Protein AF-A0A929QJX7-F1 (afdb_monomer_lite)

Structure (mmCIF, N/CA/C/O backbone):
data_AF-A0A929QJX7-F1
#
_entry.id   AF-A0A929QJX7-F1
#
loop_
_atom_site.group_PDB
_atom_site.id
_atom_site.type_symbol
_atom_site.label_atom_id
_atom_site.label_alt_id
_atom_site.label_comp_id
_atom_site.label_asym_id
_atom_site.label_entity_id
_atom_site.label_seq_id
_atom_site.pdbx_PDB_ins_code
_atom_site.Cartn_x
_atom_site.Cartn_y
_atom_site.Cartn_z
_atom_site.occupancy
_atom_site.B_iso_or_equiv
_atom_site.auth_seq_id
_atom_site.auth_comp_id
_atom_site.auth_asym_id
_atom_site.auth_atom_id
_atom_site.pdbx_PDB_model_num
ATOM 1 N N . MET A 1 1 ? -21.145 -3.629 -13.506 1.00 61.34 1 MET A N 1
ATOM 2 C CA . MET A 1 1 ? -20.286 -4.745 -13.969 1.00 61.34 1 MET A CA 1
ATOM 3 C C . MET A 1 1 ? -21.058 -6.045 -14.142 1.00 61.34 1 MET A C 1
ATOM 5 O O . MET A 1 1 ? -21.056 -6.543 -15.252 1.00 61.34 1 MET A O 1
ATOM 9 N N . ALA A 1 2 ? -21.757 -6.564 -13.125 1.00 73.00 2 ALA A N 1
ATOM 10 C CA . ALA A 1 2 ? -22.481 -7.843 -13.232 1.00 73.00 2 ALA A CA 1
ATOM 11 C C . ALA A 1 2 ? -23.554 -7.884 -14.345 1.00 73.00 2 ALA A C 1
ATOM 13 O O . ALA A 1 2 ? -23.702 -8.897 -15.013 1.00 73.00 2 ALA A O 1
ATOM 14 N N . ILE A 1 3 ? -24.231 -6.759 -14.611 1.00 82.25 3 ILE A N 1
ATOM 15 C CA . ILE A 1 3 ? -25.217 -6.631 -15.703 1.00 82.25 3 ILE A CA 1
ATOM 16 C C . ILE A 1 3 ? -24.562 -6.755 -17.093 1.00 82.25 3 ILE A C 1
ATOM 18 O O . ILE A 1 3 ? -25.179 -7.267 -18.016 1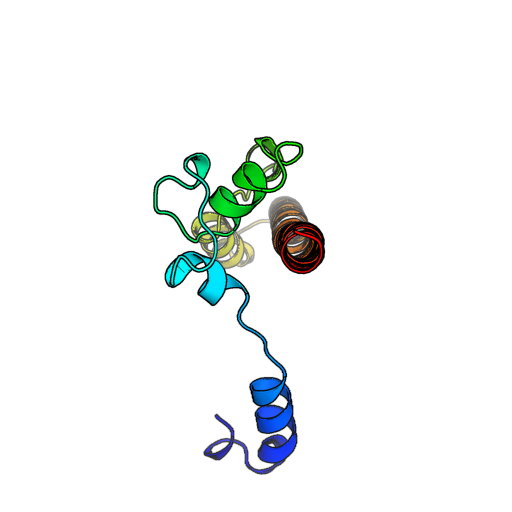.00 82.25 3 ILE A O 1
ATOM 22 N N . LEU A 1 4 ? -23.304 -6.317 -17.242 1.00 90.50 4 LEU A N 1
ATOM 23 C CA . LEU A 1 4 ? -22.579 -6.345 -18.522 1.00 90.50 4 LEU A CA 1
ATOM 24 C C . LEU A 1 4 ? -22.010 -7.733 -18.849 1.00 90.50 4 LEU A C 1
ATOM 26 O O . LEU A 1 4 ? -21.688 -8.001 -20.000 1.00 90.50 4 LEU A O 1
ATOM 30 N N . PHE A 1 5 ? -21.891 -8.606 -17.843 1.00 91.06 5 PHE A N 1
ATOM 31 C CA . PHE A 1 5 ? -21.395 -9.974 -17.990 1.00 91.06 5 PHE A CA 1
ATOM 32 C C . PHE A 1 5 ? -22.275 -10.945 -17.184 1.00 91.06 5 PHE A C 1
ATOM 34 O O . PHE A 1 5 ? -21.849 -11.427 -16.126 1.00 91.06 5 PHE A O 1
ATOM 41 N N . PRO A 1 6 ? -23.513 -11.221 -17.644 1.00 91.75 6 PRO A N 1
ATOM 42 C CA . PRO A 1 6 ? -24.487 -12.024 -16.902 1.00 91.75 6 PRO A CA 1
ATOM 43 C C . PRO A 1 6 ? -23.958 -13.399 -16.478 1.00 91.75 6 PRO A C 1
ATOM 45 O O . PRO A 1 6 ? -24.242 -13.850 -15.369 1.00 91.75 6 PRO A O 1
ATOM 48 N N . GLN A 1 7 ? -23.113 -14.022 -17.305 1.00 94.81 7 GLN A N 1
ATOM 49 C CA . GLN A 1 7 ? -22.494 -15.322 -17.037 1.00 94.81 7 GLN A CA 1
ATOM 50 C C . GLN A 1 7 ? -21.571 -15.330 -15.807 1.00 94.81 7 GLN A C 1
ATOM 52 O O . GLN A 1 7 ? -21.365 -16.378 -15.203 1.00 94.81 7 GLN A O 1
ATOM 57 N N . PHE A 1 8 ? -21.034 -14.173 -15.406 1.00 93.50 8 PHE A N 1
ATOM 58 C CA . PHE A 1 8 ? -20.185 -14.031 -14.217 1.00 93.50 8 PHE A CA 1
ATOM 59 C C . PHE A 1 8 ? -20.900 -13.323 -13.062 1.00 93.50 8 PHE A C 1
ATOM 61 O O . PHE A 1 8 ? -20.288 -13.080 -12.022 1.00 93.50 8 PHE A O 1
ATOM 68 N N . SER A 1 9 ? -22.181 -12.978 -13.226 1.00 93.38 9 SER A N 1
ATOM 69 C CA . SER A 1 9 ? -22.920 -12.122 -12.295 1.00 93.38 9 SER A CA 1
ATOM 70 C C . SER A 1 9 ? -22.899 -12.659 -10.863 1.00 93.38 9 SER A C 1
ATOM 72 O O . SER A 1 9 ? -22.484 -11.944 -9.950 1.00 93.38 9 SER A O 1
ATOM 74 N N . SER A 1 10 ? -23.247 -13.936 -10.670 1.00 92.81 10 SER A N 1
ATOM 75 C CA . SER A 1 10 ? -23.253 -14.579 -9.348 1.00 92.81 10 SER A CA 1
ATOM 76 C C . SER A 1 10 ? -21.880 -14.516 -8.672 1.00 92.81 10 SER A C 1
ATOM 78 O O . SER A 1 10 ? -21.772 -14.130 -7.507 1.00 92.81 10 SER A O 1
ATOM 80 N N . HIS A 1 11 ? -20.814 -14.816 -9.416 1.00 93.38 11 HIS A N 1
ATOM 81 C CA . HIS A 1 11 ? -19.447 -14.789 -8.908 1.00 93.38 11 HIS A CA 1
ATOM 82 C C . HIS A 1 11 ? -18.978 -13.368 -8.561 1.00 93.38 11 HIS A C 1
ATOM 84 O O . HIS A 1 11 ? -18.419 -13.145 -7.487 1.00 93.38 11 HIS A O 1
ATOM 90 N N . LEU A 1 12 ? -19.250 -12.387 -9.426 1.00 92.19 12 LEU A N 1
ATOM 91 C CA . LEU A 1 12 ? -18.886 -10.986 -9.195 1.00 92.19 12 LEU A CA 1
ATOM 92 C C . LEU A 1 12 ? -19.628 -10.390 -7.993 1.00 92.19 12 LEU A C 1
ATOM 94 O O . LEU A 1 12 ? -19.021 -9.676 -7.193 1.00 92.19 12 LEU A O 1
ATOM 98 N N . VAL A 1 13 ? -20.918 -10.703 -7.840 1.00 91.94 13 VAL A N 1
ATOM 99 C CA . VAL A 1 13 ? -21.713 -10.295 -6.671 1.00 91.94 13 VAL A CA 1
ATOM 100 C C . VAL A 1 13 ? -21.159 -10.932 -5.397 1.00 91.94 13 VAL A C 1
ATOM 102 O O . VAL A 1 13 ? -21.023 -10.243 -4.387 1.00 91.94 13 VAL A O 1
ATOM 105 N N . ASN A 1 14 ? -20.767 -12.208 -5.450 1.00 94.19 14 ASN A N 1
ATOM 106 C CA . ASN A 1 14 ? -20.148 -12.883 -4.314 1.00 94.19 14 ASN A CA 1
ATOM 107 C C . ASN A 1 14 ? -18.796 -12.260 -3.922 1.00 94.19 14 ASN A C 1
ATOM 109 O O . ASN A 1 14 ? -18.535 -12.049 -2.741 1.00 94.19 14 ASN A O 1
ATOM 113 N N . ILE A 1 15 ? -17.935 -11.914 -4.884 1.00 92.25 15 ILE A N 1
ATOM 114 C CA . ILE A 1 15 ? -16.689 -11.188 -4.582 1.00 92.25 15 ILE A CA 1
ATOM 115 C C . ILE A 1 15 ? -17.018 -9.845 -3.922 1.00 92.25 15 ILE A C 1
ATOM 117 O O . ILE A 1 15 ? -16.443 -9.501 -2.890 1.00 92.25 15 ILE A O 1
ATOM 121 N N . HIS A 1 16 ? -17.967 -9.100 -4.489 1.00 90.88 16 HIS A N 1
ATOM 122 C CA . HIS A 1 16 ? -18.346 -7.785 -3.987 1.00 90.88 16 HIS A CA 1
ATOM 123 C C . HIS A 1 16 ? -18.835 -7.822 -2.531 1.00 90.88 16 HIS A C 1
ATOM 125 O O . HIS A 1 16 ? -18.371 -7.021 -1.721 1.00 90.88 16 HIS A O 1
ATOM 131 N N . SER A 1 17 ? -19.716 -8.762 -2.174 1.00 91.94 17 SER A N 1
ATOM 132 C CA . SER A 1 17 ? -20.265 -8.871 -0.812 1.00 91.94 17 SER A CA 1
ATOM 133 C C . SER A 1 17 ? -19.214 -9.257 0.240 1.00 91.94 17 SER A C 1
ATOM 135 O O . SER A 1 17 ? -19.329 -8.885 1.416 1.00 91.94 17 SER A O 1
ATOM 137 N N . ASN A 1 18 ? -18.164 -9.963 -0.186 1.00 93.44 18 ASN A N 1
ATOM 138 C CA . ASN A 1 18 ? -17.083 -10.427 0.679 1.00 93.44 18 ASN A CA 1
ATOM 139 C C . ASN A 1 18 ? -15.903 -9.445 0.780 1.00 93.44 18 ASN A C 1
ATOM 141 O O . ASN A 1 18 ? -15.101 -9.558 1.710 1.00 93.44 18 ASN A O 1
ATOM 145 N N . ILE A 1 19 ? -15.800 -8.442 -0.099 1.00 91.62 19 ILE A N 1
ATOM 146 C CA . ILE A 1 19 ? -14.771 -7.402 0.026 1.00 91.62 19 ILE A CA 1
ATOM 147 C C . ILE A 1 19 ? -15.081 -6.507 1.231 1.00 91.62 19 ILE A C 1
ATOM 149 O O . ILE A 1 19 ? -16.042 -5.737 1.251 1.00 91.62 19 ILE A O 1
ATOM 153 N N . LYS A 1 20 ? -14.216 -6.563 2.248 1.00 90.00 20 LYS A N 1
ATOM 154 C CA . LYS A 1 20 ? -14.262 -5.650 3.396 1.00 90.00 20 LYS A CA 1
ATOM 155 C C . LYS A 1 20 ? -13.277 -4.502 3.204 1.00 90.00 20 LYS A C 1
ATOM 157 O O . LYS A 1 20 ? -12.071 -4.705 3.083 1.00 90.00 20 LYS A O 1
ATOM 162 N N . ASN A 1 21 ? -13.792 -3.275 3.207 1.00 92.12 21 ASN A N 1
ATOM 163 C CA . ASN A 1 21 ? -12.972 -2.081 3.038 1.00 92.12 21 ASN A CA 1
ATOM 164 C C . ASN A 1 21 ? -12.382 -1.610 4.375 1.00 92.12 21 ASN A C 1
ATOM 166 O O . ASN A 1 21 ? -12.988 -0.805 5.079 1.00 92.12 21 ASN A O 1
ATOM 170 N N . LEU A 1 22 ? -11.162 -2.051 4.686 1.00 91.62 22 LEU A N 1
ATOM 171 C CA . LEU A 1 22 ? -10.448 -1.661 5.909 1.00 91.62 22 LEU A CA 1
ATOM 172 C C . LEU A 1 22 ? -10.238 -0.139 6.040 1.00 91.62 22 LEU A C 1
ATOM 174 O O . LEU A 1 22 ? -10.150 0.388 7.147 1.00 91.62 22 LEU A O 1
ATOM 178 N N . LYS A 1 23 ? -10.192 0.597 4.922 1.00 93.12 23 LYS A N 1
ATOM 179 C CA . LYS A 1 23 ? -9.956 2.047 4.920 1.00 93.12 23 LYS A CA 1
ATOM 180 C C . LYS A 1 23 ? -11.060 2.825 5.649 1.00 93.12 23 LYS A C 1
ATOM 182 O O . LYS A 1 23 ? -10.785 3.907 6.173 1.00 93.12 23 LYS A O 1
ATOM 187 N N . ILE A 1 24 ? -12.290 2.297 5.700 1.00 93.88 24 ILE A N 1
ATOM 188 C CA . ILE A 1 24 ? -13.434 2.996 6.307 1.00 93.88 24 ILE A CA 1
ATOM 189 C C . ILE A 1 24 ? -13.190 3.326 7.783 1.00 93.88 24 ILE A C 1
ATOM 191 O O . ILE A 1 24 ? -13.552 4.417 8.218 1.00 93.88 24 ILE A O 1
ATOM 195 N N . THR A 1 25 ? -12.489 2.448 8.506 1.00 92.94 25 THR A N 1
ATOM 196 C CA . THR A 1 25 ? -12.126 2.618 9.919 1.00 92.94 25 THR A CA 1
ATOM 197 C C . THR A 1 25 ? -11.373 3.925 10.162 1.00 92.94 25 THR A C 1
ATOM 199 O O . THR A 1 25 ? -11.626 4.618 11.145 1.00 92.94 25 THR A O 1
ATOM 202 N N . PHE A 1 26 ? -10.494 4.302 9.231 1.00 94.94 26 PHE A N 1
ATOM 203 C CA . PHE A 1 26 ? -9.664 5.503 9.339 1.00 94.94 26 PHE A CA 1
ATOM 204 C C . PHE A 1 26 ? -10.348 6.736 8.745 1.00 94.94 26 PHE A C 1
ATOM 206 O O . PHE A 1 26 ? -10.258 7.821 9.310 1.00 94.94 26 PHE A O 1
ATOM 213 N N . VAL A 1 27 ? -11.074 6.585 7.630 1.00 94.56 27 VAL A N 1
ATOM 214 C CA . VAL A 1 27 ? -11.811 7.699 6.998 1.00 94.56 27 VAL A CA 1
ATOM 215 C C . VAL A 1 27 ? -12.923 8.217 7.908 1.00 94.56 27 VAL A C 1
ATOM 217 O O . VAL A 1 27 ? -13.092 9.426 8.042 1.00 94.56 27 VAL A O 1
ATOM 220 N N . LYS A 1 28 ? -13.667 7.311 8.552 1.00 94.06 28 LYS A N 1
ATOM 221 C CA . LYS A 1 28 ? -14.738 7.656 9.498 1.00 94.06 28 LYS A CA 1
ATOM 222 C C . LYS A 1 28 ? -14.224 7.940 10.911 1.00 94.06 28 LYS A C 1
ATOM 224 O O . LYS A 1 28 ? -15.027 8.250 11.780 1.00 94.06 28 LYS A O 1
ATOM 229 N N . LYS A 1 29 ? -12.905 7.867 11.129 1.00 91.56 29 LYS A N 1
ATOM 230 C CA . LYS A 1 29 ? -12.246 8.089 12.425 1.00 91.56 29 LYS A CA 1
ATOM 231 C C . LYS A 1 29 ? -12.760 7.179 13.551 1.00 91.56 29 LYS A C 1
ATOM 233 O O . LYS A 1 29 ? -12.639 7.536 14.715 1.00 91.56 29 LYS A O 1
ATOM 238 N N . PHE A 1 30 ? -13.271 5.988 13.222 1.00 91.25 30 PHE A N 1
ATOM 239 C CA . PHE A 1 30 ? -13.553 4.953 14.227 1.00 91.25 30 PHE A CA 1
ATOM 240 C C . PHE A 1 30 ? -12.276 4.523 14.956 1.00 91.25 30 PHE A C 1
ATOM 242 O O . PHE A 1 30 ? -12.319 4.124 16.112 1.00 91.25 30 PHE A O 1
ATOM 249 N N . TYR A 1 31 ? -11.131 4.651 14.284 1.00 92.62 31 TYR A N 1
ATOM 250 C CA . TYR A 1 31 ? -9.817 4.630 14.906 1.00 92.62 31 TYR A CA 1
ATOM 251 C C . TYR A 1 31 ? -8.976 5.779 14.348 1.00 92.62 31 TYR A C 1
ATOM 253 O O . TYR A 1 31 ? -8.928 5.986 13.131 1.00 92.62 31 TYR A O 1
ATOM 261 N N . TYR A 1 32 ? -8.276 6.502 15.223 1.00 93.69 32 TYR A N 1
ATOM 262 C CA . TYR A 1 32 ? -7.356 7.565 14.832 1.00 93.69 32 TYR A CA 1
ATOM 263 C C . TYR A 1 32 ? -6.132 7.595 15.745 1.00 93.69 32 TYR A C 1
ATOM 265 O O . TYR A 1 32 ? -6.241 7.428 16.956 1.00 93.69 32 TYR A O 1
ATOM 273 N N . HIS A 1 33 ? -4.966 7.858 15.157 1.00 94.25 33 HIS A N 1
ATOM 274 C CA . HIS A 1 33 ? -3.733 8.111 15.892 1.00 94.25 33 HIS A CA 1
ATOM 275 C C . HIS A 1 33 ? -3.126 9.444 15.419 1.00 94.25 33 HIS A C 1
ATOM 277 O O . HIS A 1 33 ? -3.036 9.646 14.206 1.00 94.25 33 HIS A O 1
ATOM 283 N N . PRO A 1 34 ? -2.637 10.337 16.307 1.00 95.38 34 PRO A N 1
ATOM 284 C CA . PRO A 1 34 ? -2.113 11.655 15.918 1.00 95.38 34 PRO A CA 1
ATOM 285 C C . PRO A 1 34 ? -1.048 11.622 14.811 1.00 95.38 34 PRO A C 1
ATOM 287 O O . PRO A 1 34 ? -1.090 12.431 13.890 1.00 95.38 34 PRO A O 1
ATOM 290 N N . LYS A 1 35 ? -0.155 10.619 14.833 1.00 95.62 35 LYS A N 1
ATOM 291 C CA . LYS A 1 35 ? 0.873 10.386 13.790 1.00 95.62 35 LYS A CA 1
ATOM 292 C C . LYS A 1 35 ? 0.324 10.124 12.376 1.00 95.62 35 LYS A C 1
ATOM 294 O O . LYS A 1 35 ? 1.097 10.135 11.424 1.00 95.62 35 LYS A O 1
ATOM 299 N N . MET A 1 36 ? -0.978 9.879 12.217 1.00 95.12 36 MET A N 1
ATOM 300 C CA . MET A 1 36 ? -1.613 9.776 10.898 1.00 95.12 36 MET A CA 1
ATOM 301 C C . MET A 1 36 ? -1.753 11.143 10.215 1.00 95.12 36 MET A C 1
ATOM 303 O O . MET A 1 36 ? -1.916 11.186 8.995 1.00 95.12 36 MET A O 1
ATOM 307 N N . CYS A 1 37 ? -1.696 12.244 10.976 1.00 93.50 37 CYS A N 1
ATOM 308 C CA . CYS A 1 37 ? -1.795 13.623 10.486 1.00 93.50 37 CYS A CA 1
ATOM 309 C C . CYS A 1 37 ? -2.989 13.830 9.535 1.00 93.50 37 CYS A C 1
ATOM 311 O O . CYS A 1 37 ? -2.840 14.349 8.431 1.00 93.50 37 CYS A O 1
ATOM 313 N N . GLY A 1 38 ? -4.168 13.333 9.924 1.00 92.50 38 GLY A N 1
ATOM 314 C CA . GLY A 1 38 ? -5.393 13.407 9.116 1.00 92.50 38 GLY A CA 1
ATOM 315 C C . GLY A 1 38 ? -5.449 12.483 7.889 1.00 92.50 38 GLY A C 1
ATOM 316 O O . GLY A 1 38 ? -6.475 12.436 7.212 1.00 92.50 38 GLY A O 1
ATOM 317 N N . SER A 1 39 ? -4.396 11.717 7.591 1.00 94.75 39 SER A N 1
ATOM 318 C CA . SER A 1 39 ? -4.362 10.805 6.444 1.00 94.75 39 SER A CA 1
ATOM 319 C C . SER A 1 39 ? -4.962 9.434 6.765 1.00 94.75 39 SER A C 1
ATOM 321 O O . SER A 1 39 ? -4.651 8.824 7.783 1.00 94.75 39 SER A O 1
ATOM 323 N N . SER A 1 40 ? -5.755 8.897 5.834 1.00 94.50 40 SER A N 1
ATOM 324 C CA . SER A 1 40 ? -6.242 7.505 5.843 1.00 94.50 40 SER A CA 1
ATOM 325 C C . SER A 1 40 ? -5.471 6.592 4.879 1.00 94.50 40 SER A C 1
ATOM 327 O O . SER A 1 40 ? -5.888 5.466 4.606 1.00 94.50 40 SER A O 1
ATOM 329 N N . SER A 1 41 ? -4.360 7.078 4.313 1.00 94.75 41 SER A N 1
ATOM 330 C CA . SER A 1 41 ? -3.492 6.272 3.454 1.00 94.75 41 SER A CA 1
ATOM 331 C C . SER A 1 41 ? -2.788 5.201 4.278 1.00 94.75 41 SER A C 1
ATOM 333 O O . SER A 1 41 ? -2.213 5.512 5.323 1.00 94.75 41 SER A O 1
ATOM 335 N N . ILE A 1 42 ? -2.744 3.963 3.778 1.00 95.31 42 ILE A N 1
ATOM 336 C CA . ILE A 1 42 ? -2.071 2.851 4.464 1.00 95.31 42 ILE A CA 1
ATOM 337 C C . ILE A 1 42 ? -0.602 3.169 4.789 1.00 95.31 42 ILE A C 1
ATOM 339 O O . ILE A 1 42 ? -0.100 2.757 5.827 1.00 95.31 42 ILE A O 1
ATOM 343 N N . LYS A 1 43 ? 0.054 4.012 3.981 1.00 94.25 43 LYS A N 1
ATOM 344 C CA . LYS A 1 43 ? 1.440 4.473 4.182 1.00 94.25 43 LYS A CA 1
ATOM 345 C C . LYS A 1 43 ? 1.635 5.365 5.403 1.00 94.25 43 LYS A C 1
ATOM 347 O O . LYS A 1 43 ? 2.736 5.445 5.930 1.00 94.25 43 LYS A O 1
ATOM 352 N N . LYS A 1 44 ? 0.584 6.066 5.833 1.00 96.12 44 LYS A N 1
ATOM 353 C CA . LYS A 1 44 ? 0.579 6.894 7.049 1.00 96.12 44 LYS A CA 1
ATOM 354 C C . LYS A 1 44 ? -0.042 6.149 8.230 1.00 96.12 44 LYS A C 1
ATOM 356 O O . LYS A 1 44 ? 0.405 6.313 9.358 1.00 96.12 44 LYS A O 1
ATOM 361 N N . VAL A 1 45 ? -1.023 5.289 7.962 1.00 96.94 45 VAL A N 1
ATOM 362 C CA . VAL A 1 45 ? -1.689 4.450 8.966 1.00 96.94 45 VAL A CA 1
ATOM 363 C C . VAL A 1 45 ? -0.750 3.377 9.519 1.00 96.94 45 VAL A C 1
ATOM 365 O O . VAL A 1 45 ? -0.633 3.250 10.736 1.00 96.94 45 VAL A O 1
ATOM 368 N N . LEU A 1 46 ? -0.057 2.631 8.652 1.00 97.69 46 LEU A N 1
ATOM 369 C CA . LEU A 1 46 ? 0.839 1.543 9.047 1.00 97.69 46 LEU A CA 1
ATOM 370 C C . LEU A 1 46 ? 1.881 1.984 10.086 1.00 97.69 46 LEU A C 1
ATOM 372 O O . LEU A 1 46 ? 1.899 1.387 11.158 1.00 97.69 46 LEU A O 1
ATOM 376 N N . PRO A 1 47 ? 2.706 3.022 9.853 1.00 97.38 47 PRO A N 1
ATOM 377 C CA . PRO A 1 47 ? 3.727 3.414 10.823 1.00 97.38 47 PRO A CA 1
ATOM 378 C C . PRO A 1 47 ? 3.151 4.081 12.081 1.00 97.38 47 PRO A C 1
ATOM 380 O O . PRO A 1 47 ? 3.813 4.111 13.116 1.00 97.38 47 PRO A O 1
ATOM 383 N N . ALA A 1 48 ? 1.918 4.598 12.023 1.00 96.69 48 ALA A N 1
ATOM 384 C CA . ALA A 1 48 ? 1.235 5.128 13.199 1.00 96.69 48 ALA A CA 1
ATOM 385 C C . ALA A 1 48 ? 0.773 4.011 14.152 1.00 96.69 48 ALA A C 1
ATOM 387 O O . ALA A 1 48 ? 0.833 4.193 15.364 1.00 96.69 48 ALA A O 1
ATOM 388 N N . ILE A 1 49 ? 0.338 2.868 13.612 1.00 95.31 49 ILE A N 1
ATOM 389 C CA . ILE A 1 49 ? -0.199 1.729 14.379 1.00 95.31 49 ILE A CA 1
ATOM 390 C C . ILE A 1 49 ? 0.879 0.675 14.680 1.00 95.31 49 ILE A C 1
ATOM 392 O O . ILE A 1 49 ? 0.845 0.009 15.716 1.00 95.31 49 ILE A O 1
ATOM 396 N N . VAL A 1 50 ? 1.849 0.521 13.779 1.00 97.06 50 VAL A N 1
ATOM 397 C CA . VAL A 1 50 ? 2.925 -0.475 13.832 1.00 97.06 50 VAL A CA 1
ATOM 398 C C . VAL A 1 50 ? 4.273 0.237 13.621 1.00 97.06 50 VAL A C 1
ATOM 400 O O . VAL A 1 50 ? 4.820 0.214 12.517 1.00 97.06 50 VAL A O 1
ATOM 403 N N . PRO A 1 51 ? 4.839 0.883 14.662 1.00 96.56 51 PRO A N 1
ATOM 404 C CA . PRO A 1 51 ? 6.007 1.766 14.531 1.00 96.56 51 PRO A CA 1
ATOM 405 C C . PRO A 1 51 ? 7.256 1.118 13.922 1.00 96.56 51 PRO A C 1
ATOM 407 O O . PRO A 1 51 ? 8.061 1.808 13.303 1.00 96.56 51 PRO A O 1
ATOM 410 N N . ASN A 1 52 ? 7.397 -0.206 14.031 1.00 97.44 52 ASN A N 1
ATOM 411 C CA . ASN A 1 52 ? 8.503 -0.959 13.429 1.00 97.44 52 ASN A CA 1
ATOM 412 C C . ASN A 1 52 ? 8.510 -0.887 11.889 1.00 97.44 52 ASN A C 1
ATOM 414 O O . ASN A 1 52 ? 9.525 -1.184 11.272 1.00 97.44 52 ASN A O 1
ATOM 418 N N . PHE A 1 53 ? 7.404 -0.469 11.264 1.00 97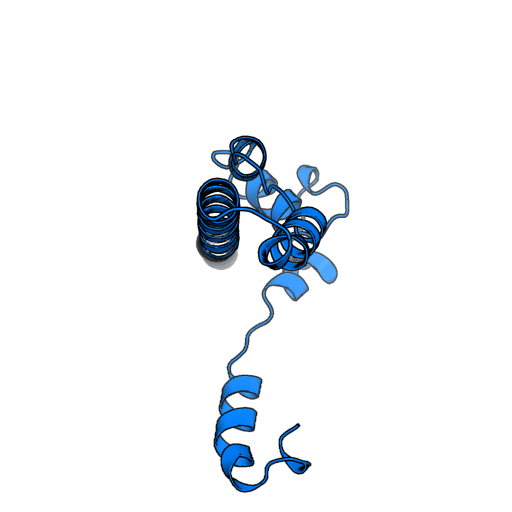.62 53 PHE A N 1
ATOM 419 C CA . PHE A 1 53 ? 7.288 -0.265 9.818 1.00 97.62 53 PHE A CA 1
ATOM 420 C C . PHE A 1 53 ? 7.474 1.205 9.395 1.00 97.62 53 PHE A C 1
ATOM 422 O O . PHE A 1 53 ? 7.149 1.549 8.258 1.00 97.62 53 PHE A O 1
ATOM 429 N N . LYS A 1 54 ? 7.987 2.082 10.274 1.00 96.88 54 LYS A N 1
ATOM 430 C CA . LYS A 1 54 ? 8.180 3.520 9.990 1.00 96.88 54 LYS A CA 1
ATOM 431 C C . LYS A 1 54 ? 8.894 3.810 8.664 1.00 96.88 54 LYS A C 1
ATOM 433 O O . LYS A 1 54 ? 8.431 4.666 7.916 1.00 96.88 54 LYS A O 1
ATOM 438 N N . ASP A 1 55 ? 9.919 3.027 8.341 1.00 97.06 55 ASP A N 1
ATOM 439 C CA . ASP A 1 55 ? 10.761 3.228 7.157 1.00 97.06 55 ASP A CA 1
ATOM 440 C C . ASP A 1 55 ? 10.437 2.227 6.035 1.00 97.06 55 ASP A C 1
ATOM 442 O O . ASP A 1 55 ? 11.108 2.201 5.010 1.00 97.06 55 ASP A O 1
ATOM 446 N N . ALA A 1 56 ? 9.395 1.396 6.188 1.00 97.44 56 ALA A N 1
ATOM 447 C CA . ALA A 1 56 ? 9.149 0.263 5.293 1.00 97.44 56 ALA A CA 1
ATOM 448 C C . ALA A 1 56 ? 8.949 0.682 3.828 1.00 97.44 56 ALA A C 1
ATOM 450 O O . ALA A 1 56 ? 9.506 0.056 2.934 1.00 97.44 56 ALA A O 1
ATOM 451 N N . TYR A 1 57 ? 8.190 1.757 3.584 1.00 97.38 57 TYR A N 1
ATOM 452 C CA . TYR A 1 57 ? 8.024 2.296 2.230 1.00 97.38 57 TYR A CA 1
ATOM 453 C C . TYR A 1 57 ? 9.235 3.104 1.769 1.00 97.38 57 TYR A C 1
ATOM 455 O O . TYR A 1 57 ? 9.494 3.117 0.577 1.00 97.38 57 TYR A O 1
ATOM 463 N N . ALA A 1 58 ? 9.956 3.771 2.678 1.00 96.56 58 ALA A N 1
ATOM 464 C CA . ALA A 1 58 ? 11.129 4.584 2.345 1.00 96.56 58 ALA A CA 1
ATOM 465 C C . ALA A 1 58 ? 12.345 3.727 1.956 1.00 96.56 58 ALA A C 1
ATOM 467 O O . ALA A 1 58 ? 13.166 4.161 1.161 1.00 96.56 58 ALA A O 1
ATOM 468 N N . ASN A 1 59 ? 12.422 2.501 2.477 1.00 97.50 59 ASN A N 1
ATOM 469 C CA . ASN A 1 59 ? 13.484 1.539 2.186 1.00 97.50 59 ASN A CA 1
ATOM 470 C C . ASN A 1 59 ? 13.227 0.709 0.915 1.00 97.50 59 ASN A C 1
ATOM 472 O O . ASN A 1 59 ? 14.023 -0.175 0.590 1.00 97.50 59 ASN A O 1
ATOM 476 N N . LEU A 1 60 ? 12.114 0.940 0.206 1.00 97.31 60 LEU A N 1
ATOM 477 C CA . LEU A 1 60 ? 11.926 0.378 -1.131 1.00 97.31 60 LEU A CA 1
ATOM 478 C C . LEU A 1 60 ? 12.906 1.040 -2.110 1.00 97.31 60 LEU A C 1
ATOM 480 O O . LEU A 1 60 ? 13.426 2.115 -1.857 1.00 97.31 60 LEU A O 1
ATOM 484 N N . ASN A 1 61 ? 13.203 0.364 -3.219 1.00 94.31 61 ASN A N 1
ATOM 485 C CA . ASN A 1 61 ? 14.246 0.825 -4.138 1.00 94.31 61 ASN A CA 1
ATOM 486 C C . ASN A 1 61 ? 13.769 1.947 -5.081 1.00 94.31 61 ASN A C 1
ATOM 488 O O . ASN A 1 61 ? 14.343 3.026 -5.124 1.00 94.31 61 ASN A O 1
ATOM 492 N N . LEU A 1 62 ? 12.741 1.674 -5.895 1.00 96.12 62 LEU A N 1
ATOM 493 C CA . LEU A 1 62 ? 12.289 2.596 -6.951 1.00 96.12 62 LEU A CA 1
ATOM 494 C C . LEU A 1 62 ? 10.848 3.073 -6.791 1.00 96.12 62 LEU A C 1
ATOM 496 O O . LEU A 1 62 ? 10.477 4.085 -7.375 1.00 96.12 62 LEU A O 1
ATOM 500 N N . ILE A 1 63 ? 10.01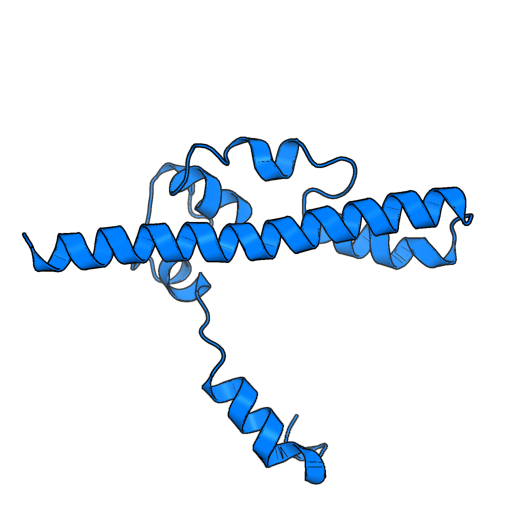4 2.302 -6.094 1.00 97.88 63 ILE A N 1
ATOM 501 C CA . ILE A 1 63 ? 8.569 2.512 -6.047 1.00 97.88 63 ILE A CA 1
ATOM 502 C C . ILE A 1 63 ? 8.152 2.523 -4.590 1.00 97.88 63 ILE A C 1
ATOM 504 O O . ILE A 1 63 ? 8.156 1.493 -3.923 1.00 97.88 63 ILE A O 1
ATOM 508 N N . HIS A 1 64 ? 7.769 3.699 -4.122 1.00 97.38 64 HIS A N 1
ATOM 509 C CA . HIS A 1 64 ? 7.435 3.983 -2.732 1.00 97.38 64 HIS A CA 1
ATOM 510 C C . HIS A 1 64 ? 5.970 4.396 -2.607 1.00 97.38 64 HIS A C 1
ATOM 512 O O . HIS A 1 64 ? 5.413 4.410 -1.508 1.00 97.38 64 HIS A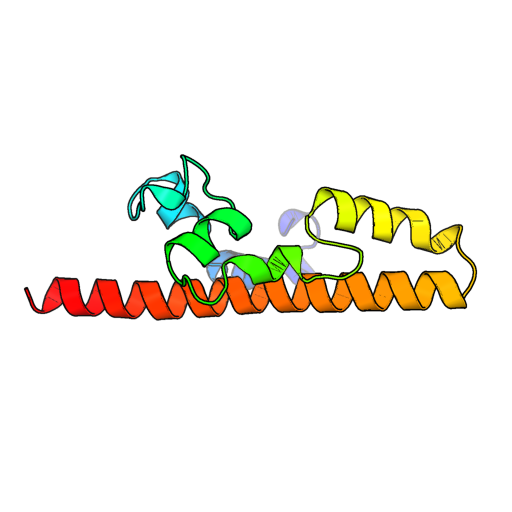 O 1
ATOM 518 N N . ASN A 1 65 ? 5.317 4.758 -3.719 1.00 96.50 65 ASN A N 1
ATOM 519 C CA . ASN A 1 65 ? 3.920 5.162 -3.733 1.00 96.50 65 ASN A CA 1
ATOM 520 C C . ASN A 1 65 ? 3.150 4.762 -5.003 1.00 96.50 65 ASN A C 1
ATOM 522 O O . ASN A 1 65 ? 3.709 4.248 -5.962 1.00 96.50 65 ASN A O 1
ATOM 526 N N . GLY A 1 66 ? 1.831 4.996 -4.984 1.00 95.00 66 GLY A N 1
ATOM 527 C CA . GLY A 1 66 ? 0.940 4.577 -6.068 1.00 95.00 66 GLY A CA 1
ATOM 528 C C . GLY A 1 66 ? 1.169 5.348 -7.369 1.00 95.00 66 GLY A C 1
ATOM 529 O O . GLY A 1 66 ? 1.051 4.764 -8.439 1.00 95.00 66 GLY A O 1
ATOM 530 N N . GLY A 1 67 ? 1.555 6.626 -7.290 1.00 97.06 67 GLY A N 1
ATOM 531 C CA . GLY A 1 67 ? 1.896 7.417 -8.475 1.00 97.06 67 GLY A CA 1
ATOM 532 C C . GLY A 1 67 ? 3.168 6.900 -9.147 1.00 97.06 67 GLY A C 1
ATOM 533 O O . GLY A 1 67 ? 3.199 6.707 -10.360 1.00 97.06 67 GLY A O 1
ATOM 534 N N . GLU A 1 68 ? 4.194 6.583 -8.358 1.00 97.50 68 GLU A N 1
ATOM 535 C CA . GLU A 1 68 ? 5.410 5.924 -8.851 1.00 97.50 68 GLU A CA 1
ATOM 536 C C . GLU A 1 68 ? 5.125 4.536 -9.426 1.00 97.50 68 GLU A C 1
ATOM 538 O O . GLU A 1 68 ? 5.671 4.201 -10.474 1.00 97.50 68 GLU A O 1
ATOM 543 N N . ALA A 1 69 ? 4.236 3.755 -8.804 1.00 97.44 69 ALA A N 1
ATOM 544 C CA . ALA A 1 69 ? 3.834 2.449 -9.320 1.00 97.44 69 ALA A CA 1
ATOM 545 C C . ALA A 1 69 ? 3.151 2.568 -10.692 1.00 97.44 69 ALA A C 1
ATOM 547 O O . ALA A 1 69 ? 3.523 1.860 -11.631 1.00 97.44 69 ALA A O 1
ATOM 548 N N . MET A 1 70 ? 2.207 3.505 -10.839 1.00 97.69 70 MET A N 1
ATOM 549 C CA . MET A 1 70 ? 1.552 3.787 -12.122 1.00 97.69 70 MET A CA 1
ATOM 550 C C . MET A 1 70 ? 2.564 4.231 -13.183 1.00 97.69 70 MET A C 1
ATOM 552 O O . MET A 1 70 ? 2.579 3.685 -14.286 1.00 97.69 70 MET A O 1
ATOM 556 N N . ASN A 1 71 ? 3.455 5.164 -12.836 1.00 97.38 71 ASN A N 1
ATOM 557 C CA . ASN A 1 71 ? 4.493 5.659 -13.740 1.00 97.38 71 ASN A CA 1
ATOM 558 C C . ASN A 1 71 ? 5.491 4.564 -14.142 1.00 97.38 71 ASN A C 1
ATOM 560 O O . ASN A 1 71 ? 5.885 4.487 -15.305 1.00 97.38 71 ASN A O 1
ATOM 564 N N . GLY A 1 72 ? 5.908 3.721 -13.196 1.00 96.19 72 GLY A N 1
ATOM 565 C CA . GLY A 1 72 ? 6.799 2.591 -13.445 1.00 96.19 72 GLY A CA 1
ATOM 566 C C . GLY A 1 72 ? 6.164 1.583 -14.397 1.00 96.19 72 GLY A C 1
ATOM 567 O O . GLY A 1 72 ? 6.787 1.201 -15.385 1.00 96.19 72 GLY A O 1
ATOM 568 N N . CYS A 1 73 ? 4.901 1.226 -14.154 1.00 96.38 73 CYS A N 1
ATOM 569 C CA . CYS A 1 73 ? 4.143 0.322 -15.014 1.00 96.38 73 CYS A CA 1
ATOM 570 C C . CYS A 1 73 ? 4.003 0.874 -16.444 1.00 96.38 73 CYS A C 1
ATOM 572 O O . CYS A 1 73 ? 4.343 0.185 -17.405 1.00 96.38 73 CYS A O 1
ATOM 574 N N . ALA A 1 74 ? 3.603 2.142 -16.590 1.00 96.88 74 ALA A N 1
ATOM 575 C CA . ALA A 1 74 ? 3.422 2.782 -17.896 1.00 96.88 74 ALA A CA 1
ATOM 576 C C . ALA A 1 74 ? 4.715 2.834 -18.732 1.00 96.88 74 ALA A C 1
ATOM 578 O O . ALA A 1 74 ? 4.671 2.749 -19.959 1.00 96.88 74 ALA A O 1
ATOM 579 N N . LYS A 1 75 ? 5.878 2.946 -18.079 1.00 94.19 75 LYS A N 1
ATOM 580 C CA . LYS A 1 75 ? 7.185 3.012 -18.749 1.00 94.19 75 LYS A CA 1
ATOM 581 C C . LYS A 1 75 ? 7.733 1.647 -19.170 1.00 94.19 75 LYS A C 1
ATOM 583 O O . LYS A 1 75 ? 8.701 1.624 -19.916 1.00 94.19 75 LYS A O 1
ATOM 588 N N . LEU A 1 76 ? 7.159 0.517 -18.742 1.00 95.19 76 LEU A N 1
ATOM 589 C CA . LEU A 1 76 ? 7.730 -0.813 -19.019 1.00 95.19 76 LEU A CA 1
ATOM 590 C C . LEU A 1 76 ? 7.978 -1.063 -20.514 1.00 95.19 76 LEU A C 1
ATOM 592 O O . LEU A 1 76 ? 9.038 -1.565 -20.882 1.00 95.19 76 LEU A O 1
ATOM 596 N N . ASN A 1 77 ? 7.036 -0.674 -21.375 1.00 92.06 77 ASN A N 1
ATOM 597 C CA . ASN A 1 77 ? 7.111 -0.958 -22.810 1.00 92.06 77 ASN A CA 1
ATOM 598 C C . ASN A 1 77 ? 8.206 -0.164 -23.539 1.00 92.06 77 ASN A C 1
ATOM 600 O O . ASN A 1 77 ? 8.646 -0.586 -24.602 1.00 92.06 77 ASN A O 1
ATOM 604 N N . SER A 1 78 ? 8.671 0.956 -22.977 1.00 95.12 78 SER A N 1
ATOM 605 C CA . SER A 1 78 ? 9.723 1.791 -23.576 1.00 95.12 78 SER A CA 1
ATOM 606 C C . SER A 1 78 ? 11.126 1.488 -23.042 1.00 95.12 78 SER A C 1
ATOM 608 O O . SER A 1 78 ? 12.072 2.216 -23.339 1.00 95.12 78 SER A O 1
ATOM 610 N N . LYS A 1 79 ? 11.274 0.438 -22.225 1.00 96.56 79 LYS A N 1
ATOM 611 C CA . LYS A 1 79 ? 12.505 0.117 -21.494 1.00 96.56 79 LYS A CA 1
ATOM 612 C C . LYS A 1 79 ? 13.147 -1.164 -22.002 1.00 96.56 79 LYS A C 1
ATOM 614 O O . LYS A 1 79 ? 12.452 -2.104 -22.387 1.00 96.56 79 LYS A O 1
ATOM 619 N N . ILE A 1 80 ? 14.479 -1.225 -21.950 1.00 97.75 80 ILE A N 1
ATOM 620 C CA . ILE A 1 80 ? 15.222 -2.451 -22.269 1.00 97.75 80 ILE A CA 1
ATOM 621 C C . ILE A 1 80 ? 14.964 -3.525 -21.211 1.00 97.75 80 ILE A C 1
ATOM 623 O O . ILE A 1 80 ? 14.647 -3.216 -20.062 1.00 97.75 80 ILE A O 1
ATOM 627 N N . LYS A 1 81 ? 15.163 -4.798 -21.566 1.00 97.25 81 LYS A N 1
ATOM 628 C CA . LYS A 1 81 ? 14.863 -5.944 -20.692 1.00 97.25 81 LYS A CA 1
ATOM 629 C C . LYS A 1 81 ? 15.446 -5.805 -19.278 1.00 97.25 81 LYS A C 1
ATOM 631 O O . LYS A 1 81 ? 14.717 -5.968 -18.305 1.00 97.25 81 LYS A O 1
ATOM 636 N N . LYS A 1 82 ? 16.716 -5.399 -19.168 1.00 97.44 82 LYS A N 1
ATOM 637 C CA . LYS A 1 82 ? 17.388 -5.170 -17.878 1.00 97.44 82 LYS A CA 1
ATOM 638 C C . LYS A 1 82 ? 16.658 -4.137 -17.013 1.00 97.44 82 LYS A C 1
ATOM 640 O O . LYS A 1 82 ? 16.442 -4.370 -15.831 1.00 97.44 82 LYS A O 1
ATOM 645 N N . GLU A 1 83 ? 16.250 -3.013 -17.595 1.00 97.00 83 GLU A N 1
ATOM 646 C CA . GLU A 1 83 ? 15.511 -1.963 -16.885 1.00 97.00 83 GLU A CA 1
ATOM 647 C C . GLU A 1 83 ? 14.092 -2.414 -16.525 1.00 97.00 83 GLU A C 1
ATOM 649 O O . GLU A 1 83 ? 13.626 -2.159 -15.413 1.00 97.00 83 GLU A O 1
ATOM 654 N N . GLN A 1 84 ? 13.419 -3.134 -17.427 1.00 98.12 84 GLN A N 1
ATOM 655 C CA . GLN A 1 84 ? 12.101 -3.695 -17.140 1.00 98.12 84 GLN A CA 1
ATOM 656 C C . GLN A 1 84 ? 12.140 -4.639 -15.939 1.00 98.12 84 GLN A C 1
ATOM 658 O O . GLN A 1 84 ? 11.239 -4.597 -15.107 1.00 98.12 84 GLN A O 1
ATOM 663 N N . ASP A 1 85 ? 13.160 -5.491 -15.839 1.00 97.75 85 ASP A N 1
ATOM 664 C CA . ASP A 1 85 ? 13.269 -6.462 -14.751 1.00 97.75 85 ASP A CA 1
ATOM 665 C C . ASP A 1 85 ? 13.493 -5.767 -13.397 1.00 97.75 85 ASP A C 1
ATOM 667 O O . ASP A 1 85 ? 12.899 -6.168 -12.392 1.00 97.75 85 ASP A O 1
ATOM 671 N N . VAL A 1 86 ? 14.237 -4.654 -13.374 1.00 97.94 86 VAL A N 1
ATOM 672 C CA . VAL A 1 86 ? 14.376 -3.814 -12.174 1.00 97.94 86 VAL A CA 1
ATOM 673 C C . VAL A 1 86 ? 13.035 -3.174 -11.785 1.00 97.94 86 VAL A C 1
ATOM 675 O O . VAL A 1 86 ? 12.650 -3.230 -10.614 1.00 97.94 86 VAL A O 1
ATOM 678 N N . ILE A 1 87 ? 12.288 -2.617 -12.748 1.00 97.94 87 ILE A N 1
ATOM 679 C CA . ILE A 1 87 ? 10.962 -2.021 -12.495 1.00 97.94 87 ILE A CA 1
ATOM 680 C C . ILE A 1 87 ? 9.973 -3.084 -12.000 1.00 97.94 87 ILE A C 1
ATOM 682 O O . ILE A 1 87 ? 9.268 -2.851 -11.020 1.00 97.94 87 ILE A O 1
ATOM 686 N N . ARG A 1 88 ? 9.936 -4.264 -12.632 1.00 97.94 88 ARG A N 1
ATOM 687 C CA . ARG A 1 88 ? 9.062 -5.377 -12.222 1.00 97.94 88 ARG A CA 1
ATOM 688 C C . ARG A 1 88 ? 9.365 -5.825 -10.798 1.00 97.94 88 ARG A C 1
ATOM 690 O O . ARG A 1 88 ? 8.434 -5.999 -10.017 1.00 97.94 88 ARG A O 1
ATOM 697 N N . LYS A 1 89 ? 10.646 -5.952 -10.438 1.00 98.25 89 LYS A N 1
ATOM 698 C CA . LYS A 1 89 ? 11.049 -6.285 -9.067 1.00 98.25 89 LYS A CA 1
ATOM 699 C C . LYS A 1 89 ? 10.597 -5.212 -8.071 1.00 98.25 89 LYS A C 1
ATOM 701 O O . LYS A 1 89 ? 10.062 -5.551 -7.022 1.00 98.25 89 LYS A O 1
ATOM 706 N N . ALA A 1 90 ? 10.755 -3.931 -8.404 1.00 98.25 90 ALA A N 1
ATOM 707 C CA . ALA A 1 90 ? 10.293 -2.844 -7.542 1.00 98.25 90 ALA A CA 1
ATOM 708 C C . ALA A 1 90 ? 8.761 -2.827 -7.375 1.00 98.25 90 ALA A C 1
ATOM 710 O O . ALA A 1 90 ? 8.277 -2.648 -6.260 1.00 98.25 90 ALA A O 1
ATOM 711 N N . LEU A 1 91 ? 8.001 -3.064 -8.454 1.00 98.19 91 LEU A N 1
ATOM 712 C CA . LEU A 1 91 ? 6.538 -3.191 -8.403 1.00 98.19 91 LEU A CA 1
ATOM 713 C C . LEU A 1 91 ? 6.123 -4.359 -7.507 1.00 98.19 91 LEU A C 1
ATOM 715 O O . LEU A 1 91 ? 5.202 -4.224 -6.707 1.00 98.19 91 LEU A O 1
ATOM 719 N N . TRP A 1 92 ? 6.822 -5.488 -7.620 1.00 98.25 92 TRP A N 1
ATOM 720 C CA . TRP A 1 92 ? 6.554 -6.676 -6.821 1.00 98.25 92 TRP A CA 1
ATOM 721 C C . TRP A 1 92 ? 6.747 -6.426 -5.323 1.00 98.25 92 TRP A C 1
ATOM 723 O O . TRP A 1 92 ? 5.842 -6.710 -4.537 1.00 98.25 92 TRP A O 1
ATOM 733 N N . GLU A 1 93 ? 7.881 -5.843 -4.923 1.00 98.44 93 GLU A N 1
ATOM 734 C CA . GLU A 1 93 ? 8.144 -5.527 -3.512 1.00 98.44 93 GLU A CA 1
ATOM 735 C C . GLU A 1 93 ? 7.153 -4.493 -2.961 1.00 98.44 93 GLU A C 1
ATOM 737 O O . GLU A 1 93 ? 6.653 -4.653 -1.846 1.00 98.44 93 GLU A O 1
ATOM 742 N N . TYR A 1 94 ? 6.795 -3.482 -3.759 1.00 98.06 94 TYR A N 1
ATOM 743 C CA . TYR A 1 94 ? 5.776 -2.502 -3.387 1.00 98.06 94 TYR A CA 1
ATOM 744 C C . TYR A 1 94 ? 4.398 -3.159 -3.170 1.00 98.06 94 TYR A C 1
ATOM 746 O O . TYR A 1 94 ? 3.779 -2.965 -2.123 1.00 98.06 94 TYR A O 1
ATOM 754 N N . CYS A 1 95 ? 3.941 -4.002 -4.103 1.00 97.31 95 CYS A N 1
ATOM 755 C CA . CYS A 1 95 ? 2.671 -4.726 -3.981 1.00 97.31 95 CYS A CA 1
ATOM 756 C C . CYS A 1 95 ? 2.654 -5.680 -2.778 1.00 97.31 95 CYS A C 1
ATOM 758 O O . CYS A 1 95 ? 1.661 -5.758 -2.049 1.00 97.31 95 CYS A O 1
ATOM 760 N N . LYS A 1 96 ? 3.762 -6.390 -2.538 1.00 98.06 96 LYS A N 1
ATOM 761 C CA . LYS A 1 96 ? 3.924 -7.259 -1.368 1.00 98.06 96 LYS A CA 1
ATOM 762 C C . LYS A 1 96 ? 3.815 -6.459 -0.069 1.00 98.06 96 LYS A C 1
ATOM 764 O O . LYS A 1 96 ? 3.159 -6.915 0.871 1.00 98.06 96 LYS A O 1
ATOM 769 N N . LEU A 1 97 ? 4.420 -5.270 -0.018 1.00 98.06 97 LEU A N 1
ATOM 770 C CA . LEU A 1 97 ? 4.344 -4.398 1.150 1.00 98.06 97 LEU A CA 1
ATOM 771 C C . LEU A 1 97 ? 2.930 -3.848 1.376 1.00 98.06 97 LEU A C 1
ATOM 773 O O . LEU A 1 97 ? 2.492 -3.836 2.525 1.00 98.06 97 LEU A O 1
ATOM 777 N N . ASP A 1 98 ? 2.198 -3.457 0.327 1.00 96.62 98 ASP A N 1
ATOM 778 C CA . ASP A 1 98 ? 0.802 -2.995 0.446 1.00 96.62 98 ASP A CA 1
ATOM 779 C C . ASP A 1 98 ? -0.089 -4.082 1.101 1.00 96.62 98 ASP A C 1
ATOM 781 O O . ASP A 1 98 ? -0.866 -3.784 2.015 1.00 96.62 98 ASP A O 1
ATOM 785 N N . ILE A 1 99 ? 0.079 -5.359 0.723 1.00 96.06 99 ILE A N 1
ATOM 786 C CA . ILE A 1 99 ? -0.645 -6.491 1.338 1.00 96.06 99 ILE A CA 1
ATOM 787 C C . ILE A 1 99 ? -0.211 -6.705 2.792 1.00 96.06 99 ILE A C 1
ATOM 789 O O . ILE A 1 99 ? -1.053 -6.791 3.692 1.00 96.06 99 ILE A O 1
ATOM 793 N N . LEU A 1 100 ? 1.101 -6.775 3.044 1.00 98.19 100 LEU A N 1
ATOM 794 C CA . LEU A 1 100 ? 1.637 -6.978 4.392 1.00 98.19 100 LEU A CA 1
ATOM 795 C C . LEU A 1 100 ? 1.182 -5.864 5.346 1.00 98.19 100 LEU A C 1
ATOM 797 O O . LEU A 1 100 ? 0.829 -6.135 6.494 1.00 98.19 100 LEU A O 1
ATOM 801 N N . ALA A 1 101 ? 1.137 -4.624 4.861 1.00 97.88 101 ALA A N 1
ATOM 802 C CA . ALA A 1 101 ? 0.666 -3.476 5.615 1.00 97.88 101 ALA A CA 1
ATOM 803 C C . ALA A 1 101 ? -0.788 -3.655 6.073 1.00 97.88 101 ALA A C 1
ATOM 805 O O . ALA A 1 101 ? -1.092 -3.424 7.245 1.00 97.88 101 ALA A O 1
ATOM 806 N N . MET A 1 102 ? -1.678 -4.111 5.184 1.00 96.25 102 MET A N 1
ATOM 807 C CA . MET A 1 102 ? -3.075 -4.391 5.535 1.00 96.25 102 MET A CA 1
ATOM 808 C C . MET A 1 102 ? -3.190 -5.479 6.606 1.00 96.25 102 MET A C 1
ATOM 810 O O . MET A 1 102 ? -3.948 -5.305 7.563 1.00 96.25 102 MET A O 1
ATOM 814 N N . VAL A 1 103 ? -2.418 -6.565 6.484 1.00 97.25 103 VAL A N 1
ATOM 815 C CA . VAL A 1 103 ? -2.405 -7.661 7.469 1.00 97.25 103 VAL A CA 1
ATOM 816 C C . VAL A 1 103 ? -1.944 -7.157 8.836 1.00 97.25 103 VAL A C 1
ATOM 818 O O . VAL A 1 103 ? -2.646 -7.352 9.825 1.00 97.25 103 VAL A O 1
ATOM 821 N N . LYS A 1 104 ? -0.816 -6.441 8.897 1.00 97.94 104 LYS A N 1
ATOM 822 C CA . LYS A 1 104 ? -0.249 -5.934 10.159 1.00 97.94 104 LYS A CA 1
ATOM 823 C C . LYS A 1 104 ? -1.163 -4.922 10.845 1.00 97.94 104 LYS A C 1
ATOM 825 O O . LYS A 1 104 ? -1.318 -4.951 12.066 1.00 97.94 104 LYS A O 1
ATOM 830 N N . VAL A 1 105 ? -1.808 -4.051 10.069 1.00 96.50 105 VAL A N 1
ATOM 831 C CA . VAL A 1 105 ? -2.809 -3.118 10.598 1.00 96.50 105 VAL A CA 1
ATOM 832 C C . VAL A 1 105 ? -4.017 -3.875 11.149 1.00 96.50 105 VAL A C 1
ATOM 834 O O . VAL A 1 105 ? -4.453 -3.583 12.262 1.00 96.50 105 VAL A O 1
ATOM 837 N N . LEU A 1 106 ? -4.537 -4.867 10.421 1.00 95.56 106 LEU A N 1
ATOM 838 C CA . LEU A 1 106 ? -5.675 -5.667 10.874 1.00 95.56 106 LEU A CA 1
ATOM 839 C C . LEU A 1 106 ? -5.356 -6.458 12.153 1.00 95.56 106 LEU A C 1
ATOM 841 O O . LEU A 1 106 ? -6.168 -6.460 13.076 1.00 95.56 106 LEU A O 1
ATOM 845 N N . GLU A 1 107 ? -4.185 -7.094 12.229 1.00 95.88 107 GLU A N 1
ATOM 846 C CA . GLU A 1 107 ? -3.704 -7.787 13.433 1.00 95.88 107 GLU A CA 1
ATOM 847 C C . GLU A 1 107 ? -3.715 -6.848 14.644 1.00 95.88 107 GLU A C 1
ATOM 849 O O . GLU A 1 107 ? -4.248 -7.194 15.700 1.00 95.88 107 GLU A O 1
ATOM 854 N N . LYS A 1 108 ? -3.193 -5.626 14.483 1.00 95.06 108 LYS A N 1
ATOM 855 C CA . LYS A 1 108 ? -3.123 -4.668 15.587 1.00 95.06 108 LYS A CA 1
ATOM 856 C C . LYS A 1 108 ? -4.498 -4.134 15.997 1.00 95.06 108 LYS A C 1
ATOM 858 O O . LYS A 1 108 ? -4.765 -4.013 17.191 1.00 95.06 108 LYS A O 1
ATOM 863 N N . LEU A 1 109 ? -5.388 -3.877 15.037 1.00 92.81 109 LEU A N 1
ATOM 864 C CA . LEU A 1 109 ? -6.768 -3.469 15.318 1.00 92.81 109 LEU A CA 1
ATOM 865 C C . LEU A 1 109 ? -7.552 -4.549 16.073 1.00 92.81 109 LEU A C 1
ATOM 867 O O . LEU A 1 109 ? -8.306 -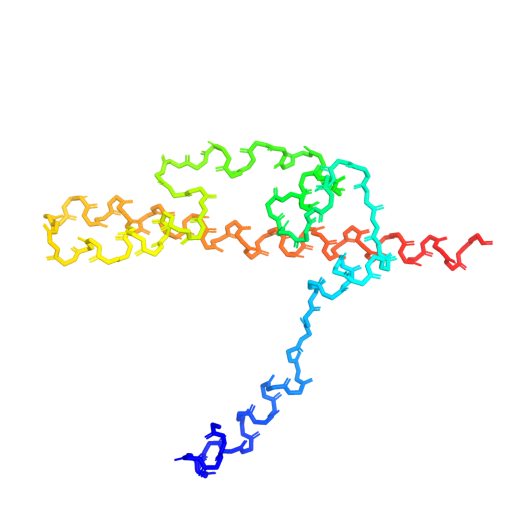4.216 16.984 1.00 92.81 109 LEU A O 1
ATOM 871 N N . LYS A 1 110 ? -7.357 -5.833 15.743 1.00 92.19 110 LYS A N 1
ATOM 872 C CA . LYS A 1 110 ? -7.992 -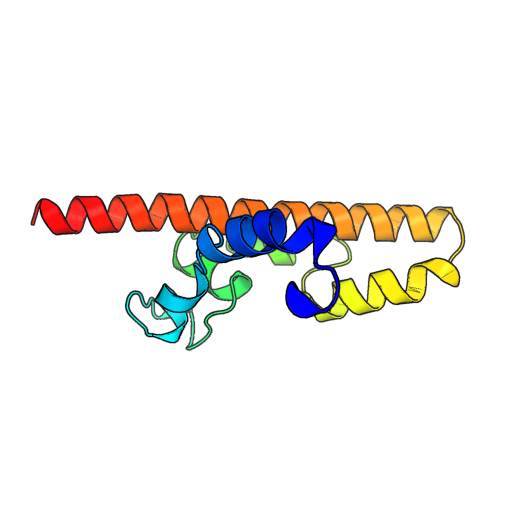6.945 16.471 1.00 92.19 110 LYS A CA 1
ATOM 873 C C . LYS A 1 110 ? -7.567 -6.984 17.938 1.00 92.19 110 LYS A C 1
ATOM 875 O O . LYS A 1 110 ? -8.416 -7.184 18.799 1.00 92.19 110 LYS A O 1
ATOM 880 N N . ILE A 1 111 ? -6.286 -6.736 18.224 1.00 90.88 111 ILE A N 1
ATOM 881 C CA . ILE A 1 111 ? -5.779 -6.652 19.603 1.00 90.88 111 ILE A CA 1
ATOM 882 C C . ILE A 1 111 ? -6.468 -5.510 20.360 1.00 90.88 111 ILE A C 1
ATOM 884 O O . ILE A 1 111 ? -6.953 -5.719 21.467 1.00 90.88 111 ILE A O 1
ATOM 888 N N . TYR A 1 112 ? -6.562 -4.317 19.763 1.00 85.44 112 TYR A N 1
ATOM 889 C CA . TYR A 1 112 ? -7.239 -3.186 20.406 1.00 85.44 112 TYR A CA 1
ATOM 890 C C . TYR A 1 112 ? -8.728 -3.442 20.626 1.00 85.44 112 TYR A C 1
ATOM 892 O O . TYR A 1 112 ? -9.241 -3.149 21.703 1.00 85.44 112 TYR A O 1
ATOM 900 N N . SER A 1 113 ? -9.410 -4.036 19.645 1.00 79.62 113 SER A N 1
ATOM 901 C CA . SER A 1 113 ? -10.818 -4.400 19.789 1.00 79.62 113 SER A CA 1
ATOM 902 C C . SER A 1 113 ? -11.026 -5.403 20.922 1.00 79.62 113 SER A C 1
ATOM 904 O O . SER A 1 113 ? -11.963 -5.226 21.684 1.00 79.62 113 SER A O 1
ATOM 906 N N . ALA A 1 114 ? -10.160 -6.410 21.068 1.00 71.06 114 ALA A N 1
ATOM 907 C CA . ALA A 1 114 ? -10.253 -7.386 22.154 1.00 71.06 114 ALA A CA 1
ATOM 908 C C . ALA A 1 114 ? -10.012 -6.751 23.535 1.00 71.06 114 ALA A C 1
ATOM 910 O O . ALA A 1 114 ? -10.717 -7.070 24.485 1.00 71.06 114 ALA A O 1
ATOM 911 N N . LEU A 1 115 ? -9.071 -5.806 23.635 1.00 61.75 115 LEU A N 1
ATOM 912 C CA . LEU A 1 115 ? -8.828 -5.042 24.865 1.00 61.75 115 LEU A CA 1
ATOM 913 C C . LEU A 1 115 ? -10.015 -4.141 25.240 1.00 61.75 115 LEU A C 1
ATOM 915 O O . LEU A 1 115 ? -10.267 -3.938 26.419 1.00 61.75 115 LEU A O 1
ATOM 919 N N . SER A 1 116 ? -10.771 -3.654 24.250 1.00 55.94 116 SER A N 1
ATOM 920 C CA . SER A 1 116 ? -11.967 -2.818 24.457 1.00 55.94 116 SER A CA 1
ATOM 921 C C . SER A 1 116 ? -13.167 -3.589 25.026 1.00 55.94 116 SER A C 1
ATOM 923 O O . SER A 1 116 ? -14.147 -2.967 25.407 1.00 55.94 116 SER A O 1
ATOM 925 N N . PHE A 1 117 ? -13.124 -4.928 25.028 1.00 46.31 117 PHE A N 1
ATOM 926 C CA . PHE A 1 117 ? -14.137 -5.787 25.659 1.00 46.31 117 PHE A CA 1
ATOM 927 C C . PHE A 1 117 ? -13.722 -6.265 27.062 1.00 46.31 117 PHE A C 1
ATOM 929 O O . PHE A 1 117 ? -14.508 -6.933 27.727 1.00 46.31 117 PHE A O 1
ATOM 936 N N . ILE A 1 118 ? -12.486 -5.979 27.488 1.00 39.78 118 ILE A N 1
ATOM 937 C CA . ILE A 1 118 ? -11.917 -6.426 28.772 1.00 39.78 118 ILE A CA 1
ATOM 938 C C . ILE A 1 118 ? -11.816 -5.263 29.783 1.00 39.78 118 ILE A C 1
ATOM 940 O O . ILE A 1 118 ? -11.656 -5.510 30.976 1.00 39.78 118 ILE A O 1
ATOM 944 N N . ILE A 1 119 ? -11.947 -4.013 29.326 1.00 41.56 119 ILE A N 1
ATOM 945 C CA . ILE A 1 119 ? -12.082 -2.800 30.153 1.00 41.56 119 ILE A CA 1
ATOM 946 C C . ILE A 1 119 ? -13.523 -2.316 30.031 1.00 41.56 119 ILE A C 1
ATOM 948 O O . ILE A 1 119 ? -14.121 -1.989 31.078 1.00 41.56 119 ILE A O 1
#

pLDDT: mean 92.44, std 10.61, range [39.78, 98.44]

Radius of gyration: 18.22 Å; chains: 1; bounding box: 43×29×54 Å

Secondary structure (DSSP, 8-state):
-GGG-GGGHHHHHHHHHH---TTHHHHTTSS--GGGTT---HHHHHHHH-GGGTTTTTTSSS--SHHHHHHHHHHGGGS-HHHHHHHHHHHHHHHHHHHHHHHHHHHHHHHHHHHTTT-

Foldseek 3Di:
DCVVPVVCNVVVVVVVVPDDDPLCCLQVPVDDAVQLVSDSDLLSLLCRQPVVCVCVLVPQDQQSDDVSLVVLVVCLVVDDPVSNVVSVVSNVSNVVVVVVSVVNSVVSVVVVVVVVVVD

Sequence (119 aa):
MAILFPQFSSHLVNIHSNIKNLKITFVKKFYYHPKMCGSSSIKKVLPAIVPNFKDAYANLNLIHNGGEAMNGCAKLNSKIKKEQDVIRKALWEYCKLDILAMVKVLEKLKIYSALSFII